Protein AF-A0A1C3F4U0-F1 (afdb_monomer_lite)

Structure (mmCIF, N/CA/C/O backbone):
data_AF-A0A1C3F4U0-F1
#
_entry.id   AF-A0A1C3F4U0-F1
#
loop_
_atom_site.group_PDB
_atom_site.id
_atom_site.type_symbol
_atom_site.label_atom_id
_atom_site.label_alt_id
_atom_site.label_comp_id
_atom_site.label_asym_id
_atom_site.label_entity_id
_atom_site.label_seq_id
_atom_site.pdbx_PDB_ins_code
_atom_site.Cartn_x
_atom_site.Cartn_y
_atom_site.Cartn_z
_atom_site.occupancy
_atom_site.B_iso_or_equiv
_atom_site.auth_seq_id
_atom_site.auth_comp_id
_atom_site.auth_asym_id
_atom_site.auth_atom_id
_atom_site.pdbx_PDB_model_num
ATOM 1 N N . MET A 1 1 ? -20.967 -15.088 2.165 1.00 55.84 1 MET A N 1
ATOM 2 C CA . MET A 1 1 ? -19.889 -14.654 3.077 1.00 55.84 1 MET A CA 1
ATOM 3 C C . MET A 1 1 ? -19.639 -13.176 2.812 1.00 55.84 1 MET A C 1
ATOM 5 O O . MET A 1 1 ? -19.149 -12.859 1.738 1.00 55.84 1 MET A O 1
ATOM 9 N N . SER A 1 2 ? -20.062 -12.280 3.706 1.00 83.50 2 SER A N 1
ATOM 10 C CA . SER A 1 2 ? -19.735 -10.847 3.643 1.00 83.50 2 SER A CA 1
ATOM 11 C C . SER A 1 2 ? -18.551 -10.569 4.566 1.00 83.50 2 SER A C 1
ATOM 13 O O . SER A 1 2 ? -18.529 -11.086 5.680 1.00 83.50 2 SER A O 1
ATOM 15 N N . LEU A 1 3 ? -17.582 -9.775 4.111 1.00 88.12 3 LEU A N 1
ATOM 16 C CA . LEU A 1 3 ? -16.498 -9.298 4.971 1.00 88.12 3 LEU A CA 1
ATOM 17 C C . LEU A 1 3 ? -17.059 -8.313 6.001 1.00 88.12 3 LEU A C 1
ATOM 19 O O . LEU A 1 3 ? -17.967 -7.541 5.686 1.00 88.12 3 LEU A O 1
ATOM 23 N N . ASP A 1 4 ? -16.518 -8.334 7.217 1.00 93.94 4 ASP A N 1
ATOM 24 C CA . ASP A 1 4 ? -16.804 -7.295 8.199 1.00 93.94 4 ASP A CA 1
ATOM 25 C C . ASP A 1 4 ? -16.180 -5.952 7.774 1.00 93.94 4 ASP A C 1
ATOM 27 O O . ASP A 1 4 ? -15.291 -5.877 6.917 1.00 93.94 4 ASP A O 1
ATOM 31 N N . GLN A 1 5 ? -16.657 -4.870 8.386 1.00 93.69 5 GLN A N 1
ATOM 32 C CA . GLN A 1 5 ? -16.271 -3.512 8.018 1.00 93.69 5 GLN A CA 1
ATOM 33 C C . GLN A 1 5 ? -14.772 -3.239 8.215 1.00 93.69 5 GLN A C 1
ATOM 35 O O . GLN A 1 5 ? -14.182 -2.552 7.380 1.00 93.69 5 GLN A O 1
ATOM 40 N N . ARG A 1 6 ? -14.136 -3.784 9.266 1.00 95.19 6 ARG A N 1
ATOM 41 C CA . ARG A 1 6 ? -12.692 -3.585 9.484 1.00 95.19 6 ARG A CA 1
ATOM 42 C C . ARG A 1 6 ? -11.908 -4.263 8.371 1.00 95.19 6 ARG A C 1
ATOM 44 O O . ARG A 1 6 ? -11.043 -3.631 7.770 1.00 95.19 6 ARG A O 1
ATOM 51 N N . THR A 1 7 ? -12.265 -5.499 8.034 1.00 95.44 7 THR A N 1
ATOM 52 C CA . THR A 1 7 ? -11.610 -6.239 6.948 1.00 95.44 7 THR A CA 1
ATOM 53 C C . THR A 1 7 ? -11.765 -5.536 5.597 1.00 95.44 7 THR A C 1
ATOM 55 O O . THR A 1 7 ? -10.812 -5.454 4.817 1.00 95.44 7 THR A O 1
ATOM 58 N N . LEU A 1 8 ? -12.938 -4.958 5.327 1.00 96.88 8 LEU A N 1
ATOM 59 C CA . LEU A 1 8 ? -13.183 -4.200 4.101 1.00 96.88 8 LEU A CA 1
ATOM 60 C C . LEU A 1 8 ? -12.301 -2.943 4.013 1.00 96.88 8 LEU A C 1
ATOM 62 O O . LEU A 1 8 ? -11.669 -2.709 2.983 1.00 96.88 8 LEU A O 1
ATOM 66 N N . ILE A 1 9 ? -12.200 -2.175 5.099 1.00 97.38 9 ILE A N 1
ATOM 67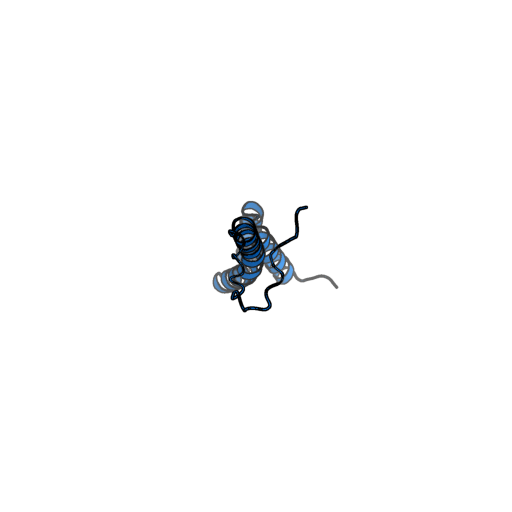 C CA . ILE A 1 9 ? -11.380 -0.957 5.160 1.00 97.38 9 ILE A CA 1
ATOM 68 C C . ILE A 1 9 ? -9.886 -1.279 5.016 1.00 97.38 9 ILE A C 1
ATOM 70 O O . ILE A 1 9 ? -9.186 -0.619 4.249 1.00 97.38 9 ILE A O 1
ATOM 74 N N . VAL A 1 10 ? -9.393 -2.320 5.696 1.00 97.56 10 VAL A N 1
ATOM 75 C CA . VAL A 1 10 ? -7.997 -2.776 5.567 1.00 97.56 10 VAL A CA 1
ATOM 76 C C . VAL A 1 10 ? -7.682 -3.154 4.119 1.00 97.56 10 VAL A C 1
ATOM 78 O O . VAL A 1 10 ? -6.659 -2.740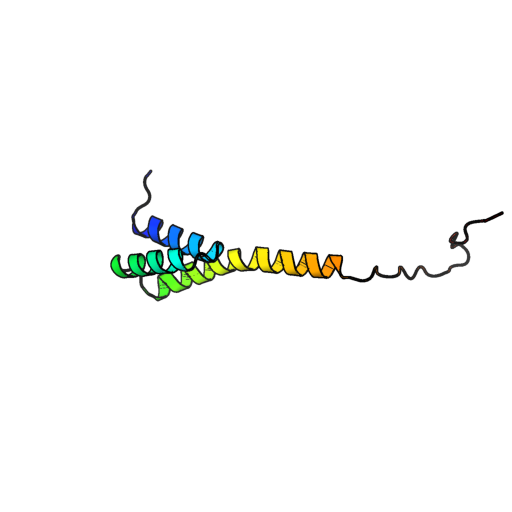 3.575 1.00 97.56 10 VAL A O 1
ATOM 81 N N . THR A 1 11 ? -8.600 -3.861 3.454 1.00 97.06 11 THR A N 1
ATOM 82 C CA . THR A 1 11 ? -8.457 -4.225 2.036 1.00 97.06 11 THR A CA 1
ATOM 83 C C . THR A 1 11 ? -8.390 -2.984 1.139 1.00 97.06 11 THR A C 1
ATOM 85 O O . THR A 1 11 ? -7.569 -2.922 0.222 1.00 97.06 11 THR A O 1
ATOM 88 N N . GLN A 1 12 ? -9.211 -1.966 1.417 1.00 97.88 12 GLN A N 1
ATOM 89 C CA . GLN A 1 12 ? -9.200 -0.699 0.682 1.00 97.88 12 GLN A CA 1
ATOM 90 C C . GLN A 1 12 ? -7.895 0.082 0.872 1.00 97.88 12 GLN A C 1
ATOM 92 O O . GLN A 1 12 ? -7.373 0.614 -0.107 1.00 97.88 12 GLN A O 1
ATOM 97 N N . ILE A 1 13 ? -7.347 0.131 2.093 1.00 98.38 13 ILE A N 1
ATOM 98 C CA . ILE A 1 13 ? -6.036 0.746 2.356 1.00 98.38 13 ILE A CA 1
ATOM 99 C C . ILE A 1 13 ? -4.961 0.032 1.537 1.00 98.38 13 ILE A C 1
ATOM 101 O O . ILE A 1 13 ? -4.239 0.691 0.789 1.00 98.38 13 ILE A O 1
ATOM 105 N N . SER A 1 14 ? -4.889 -1.300 1.620 1.00 97.88 14 SER A N 1
ATOM 106 C CA . SER A 1 14 ? -3.896 -2.089 0.881 1.00 97.88 14 SER A CA 1
ATOM 107 C C . SER A 1 14 ? -3.968 -1.850 -0.625 1.00 97.88 14 SER A C 1
ATOM 109 O O . SER A 1 14 ? -2.947 -1.570 -1.254 1.00 97.88 14 SER A O 1
ATOM 111 N N . ALA A 1 15 ? -5.171 -1.894 -1.206 1.00 97.50 15 ALA A N 1
ATOM 112 C CA . ALA A 1 15 ? -5.369 -1.640 -2.630 1.00 97.50 15 ALA A CA 1
ATOM 113 C C . ALA A 1 15 ? -4.956 -0.212 -3.020 1.00 97.50 15 ALA A C 1
ATOM 115 O O . ALA A 1 15 ? -4.258 -0.011 -4.014 1.00 97.50 15 ALA A O 1
ATOM 116 N N . ALA A 1 16 ? -5.333 0.787 -2.217 1.00 98.12 16 ALA A N 1
ATOM 117 C CA . ALA A 1 16 ? -4.984 2.175 -2.488 1.00 98.12 16 ALA A CA 1
ATOM 118 C C . ALA A 1 16 ? -3.466 2.419 -2.438 1.00 98.12 16 ALA A C 1
ATOM 120 O O . ALA A 1 16 ? -2.945 3.144 -3.285 1.00 98.12 16 ALA A O 1
ATOM 121 N N . VAL A 1 17 ? -2.747 1.798 -1.494 1.00 97.94 17 VAL A N 1
ATOM 122 C CA . VAL A 1 17 ? -1.277 1.863 -1.420 1.00 97.94 17 VAL A CA 1
ATOM 123 C C . VAL A 1 17 ? -0.639 1.173 -2.623 1.00 97.94 17 VAL A C 1
ATOM 125 O O . VAL A 1 17 ? 0.166 1.796 -3.316 1.0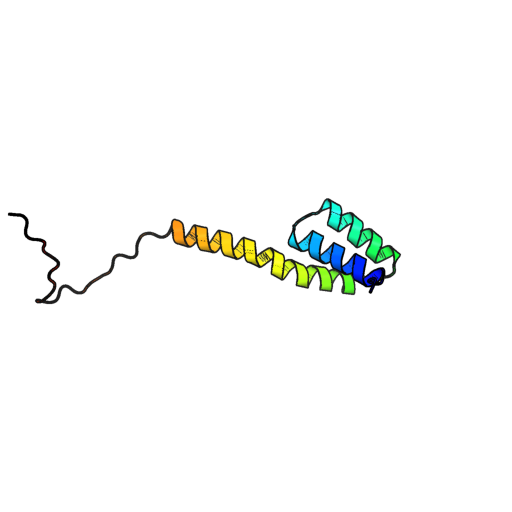0 97.94 17 VAL A O 1
ATOM 128 N N . ALA A 1 18 ? -1.024 -0.074 -2.910 1.00 96.19 18 ALA A N 1
ATOM 129 C CA . ALA A 1 18 ? -0.455 -0.854 -4.010 1.00 96.19 18 ALA A CA 1
ATOM 130 C C . ALA A 1 18 ? -0.604 -0.140 -5.367 1.00 96.19 18 ALA A C 1
ATOM 132 O O . ALA A 1 18 ? 0.308 -0.170 -6.190 1.00 96.19 18 ALA A O 1
ATOM 133 N N . CYS A 1 19 ? -1.719 0.568 -5.572 1.00 95.25 19 CYS A N 1
ATOM 134 C CA . CYS A 1 19 ? -2.001 1.325 -6.793 1.00 95.25 19 CYS A CA 1
ATOM 135 C C . CYS A 1 19 ? -1.547 2.796 -6.756 1.00 95.25 19 CYS A C 1
ATOM 137 O O . CYS A 1 19 ? -1.834 3.538 -7.693 1.00 95.25 19 CYS A O 1
ATOM 139 N N . ASN A 1 20 ? -0.882 3.250 -5.688 1.00 95.94 20 ASN A N 1
ATOM 140 C CA . ASN A 1 20 ? -0.516 4.657 -5.482 1.00 95.94 20 ASN A CA 1
ATOM 141 C C . ASN A 1 20 ? -1.707 5.644 -5.599 1.00 95.94 20 ASN A C 1
ATOM 143 O O . ASN A 1 20 ? -1.563 6.790 -6.029 1.00 95.94 20 ASN A O 1
ATOM 147 N N . ALA A 1 21 ? -2.911 5.207 -5.223 1.00 97.38 21 ALA A N 1
ATOM 148 C CA . ALA A 1 21 ? -4.149 5.970 -5.338 1.00 97.38 21 ALA A CA 1
ATOM 149 C C . ALA A 1 21 ? -4.348 6.885 -4.115 1.00 97.38 21 ALA A C 1
ATOM 151 O O . ALA A 1 21 ? -5.183 6.627 -3.248 1.00 97.38 21 ALA A O 1
ATOM 152 N N . LEU A 1 22 ? -3.577 7.976 -4.037 1.00 97.25 22 LEU A N 1
ATOM 153 C CA . LEU A 1 22 ? -3.483 8.836 -2.842 1.00 97.25 22 LEU A CA 1
ATOM 154 C C . LEU A 1 22 ? -4.829 9.399 -2.352 1.00 97.25 22 LEU A C 1
ATOM 156 O O . LEU A 1 22 ? -5.063 9.487 -1.146 1.00 97.25 22 LEU A O 1
ATOM 160 N N . ALA A 1 23 ? -5.734 9.752 -3.269 1.00 98.00 23 ALA A N 1
ATOM 161 C CA . ALA A 1 23 ? -7.070 10.230 -2.908 1.00 98.00 23 ALA A CA 1
ATOM 162 C C . ALA A 1 23 ? -7.900 9.138 -2.206 1.00 98.00 23 ALA A C 1
ATOM 164 O O . ALA A 1 23 ? -8.515 9.402 -1.173 1.00 98.00 23 ALA A O 1
ATOM 165 N N . ALA A 1 24 ? -7.866 7.905 -2.723 1.00 98.19 24 ALA A N 1
ATOM 166 C CA . ALA A 1 24 ? -8.548 6.762 -2.121 1.00 98.19 24 ALA A CA 1
ATOM 167 C C . ALA A 1 24 ? -7.907 6.369 -0.783 1.00 98.19 24 ALA A C 1
ATOM 169 O O . ALA A 1 24 ? -8.618 6.113 0.187 1.00 98.19 24 ALA A O 1
ATOM 170 N N . LEU A 1 25 ? -6.573 6.410 -0.702 1.00 98.38 25 LEU A N 1
ATOM 171 C CA . LEU A 1 25 ? -5.835 6.131 0.528 1.00 98.38 25 LEU A CA 1
ATOM 172 C C . LEU A 1 25 ? -6.243 7.088 1.652 1.00 98.38 25 LEU A C 1
ATOM 174 O O . LEU A 1 25 ? -6.508 6.651 2.769 1.00 98.38 25 LEU A O 1
ATOM 178 N N . ARG A 1 26 ? -6.357 8.388 1.351 1.00 98.50 26 ARG A N 1
ATOM 179 C CA . ARG A 1 26 ? -6.802 9.396 2.324 1.00 98.50 26 ARG A CA 1
ATOM 180 C C . ARG A 1 26 ? -8.185 9.072 2.889 1.00 98.50 26 ARG A C 1
ATOM 182 O O . ARG A 1 26 ? -8.386 9.192 4.098 1.00 98.50 26 ARG A O 1
ATOM 189 N N . LEU A 1 27 ? -9.129 8.683 2.033 1.00 98.38 27 LEU A N 1
ATOM 190 C CA . LEU A 1 27 ? -10.484 8.327 2.457 1.00 98.38 27 LEU A CA 1
ATOM 191 C C . LEU A 1 27 ? -10.485 7.051 3.307 1.00 98.38 27 LEU A C 1
ATOM 193 O O . LEU A 1 27 ? -11.052 7.057 4.397 1.00 98.38 27 LEU A O 1
ATOM 197 N N . ALA A 1 28 ? -9.793 6.002 2.858 1.00 98.19 28 ALA A N 1
ATOM 198 C CA . ALA A 1 28 ? -9.737 4.718 3.552 1.00 98.19 28 ALA A CA 1
ATOM 199 C C . ALA A 1 28 ? -9.070 4.825 4.936 1.00 98.19 28 ALA A C 1
ATOM 201 O O . ALA A 1 28 ? -9.593 4.295 5.911 1.00 98.19 28 ALA A O 1
ATOM 202 N N . VAL A 1 29 ? -7.969 5.578 5.057 1.00 98.38 29 VAL A N 1
ATOM 203 C CA . VAL A 1 29 ? -7.307 5.835 6.352 1.00 98.38 29 VAL A CA 1
ATOM 204 C C . VAL A 1 29 ? -8.198 6.657 7.282 1.00 98.38 29 VAL A C 1
ATOM 206 O O . VAL A 1 29 ? -8.288 6.358 8.471 1.00 98.38 29 VAL A O 1
ATOM 209 N N . SER A 1 30 ? -8.892 7.670 6.755 1.00 98.19 30 SER A N 1
ATOM 210 C CA . SER A 1 30 ? -9.828 8.463 7.564 1.00 98.19 30 SER A CA 1
ATOM 211 C C . SER A 1 30 ? -10.957 7.594 8.117 1.00 98.19 30 SER A C 1
ATOM 213 O O . SER A 1 30 ? -11.366 7.772 9.259 1.00 98.19 30 SER A O 1
ATOM 215 N N . GLU A 1 31 ? -11.452 6.647 7.321 1.00 97.81 31 GLU A N 1
ATOM 216 C CA . GLU A 1 31 ? -12.494 5.717 7.745 1.00 97.81 31 GLU A CA 1
ATOM 217 C C . GLU A 1 31 ? -11.974 4.683 8.752 1.00 97.81 31 GLU A C 1
ATOM 219 O O . GLU A 1 31 ? -12.631 4.432 9.759 1.00 97.81 31 GLU A O 1
ATOM 224 N N . ALA A 1 32 ? -10.758 4.166 8.556 1.00 97.75 32 ALA A N 1
ATOM 225 C CA . ALA A 1 32 ? -10.091 3.266 9.496 1.00 97.75 32 ALA A CA 1
ATOM 226 C C . ALA A 1 32 ? -9.980 3.860 10.904 1.00 97.75 32 ALA A C 1
ATOM 228 O O . ALA A 1 32 ? -10.313 3.197 11.886 1.00 97.75 32 ALA A O 1
ATOM 229 N N . ILE A 1 33 ? -9.573 5.128 11.001 1.00 98.06 33 ILE A N 1
ATOM 230 C CA . ILE A 1 33 ? -9.462 5.830 12.286 1.00 98.06 33 ILE A CA 1
ATOM 231 C C . ILE A 1 33 ? -10.834 5.930 12.968 1.00 98.06 33 ILE A C 1
ATOM 233 O O . ILE A 1 33 ? -10.938 5.698 14.171 1.00 98.06 33 ILE A O 1
ATOM 237 N N . LYS A 1 34 ? -11.906 6.225 12.218 1.00 97.31 34 LYS A N 1
ATOM 238 C CA . LYS A 1 34 ? -13.265 6.329 12.783 1.00 97.31 34 LYS A CA 1
ATOM 239 C C . LYS A 1 34 ? -13.783 5.007 13.341 1.00 97.31 34 LYS A C 1
ATOM 241 O O . LYS A 1 34 ? -14.478 5.020 14.351 1.00 97.31 34 LYS A O 1
ATOM 246 N N . VAL A 1 35 ? -13.455 3.882 12.704 1.00 96.12 35 VAL A N 1
ATOM 247 C CA . VAL A 1 35 ? -13.846 2.543 13.183 1.00 96.12 35 VAL A CA 1
ATOM 248 C C . VAL A 1 35 ? -12.880 1.979 14.236 1.00 96.12 35 VAL A C 1
ATOM 250 O O . VAL A 1 35 ? -12.979 0.809 14.615 1.00 96.12 35 VAL A O 1
ATOM 253 N N . GLY A 1 36 ? -11.936 2.799 14.708 1.00 97.31 36 GLY A N 1
ATOM 254 C CA . GLY A 1 36 ? -11.035 2.467 15.804 1.00 97.31 36 GLY A CA 1
ATOM 255 C C . GLY A 1 36 ? -9.880 1.549 15.414 1.00 97.31 36 GLY A C 1
ATOM 256 O O . GLY A 1 36 ? -9.463 0.737 16.237 1.00 97.31 36 GLY A O 1
ATOM 257 N N . LEU A 1 37 ? -9.381 1.605 14.174 1.00 97.75 37 LEU A N 1
ATOM 258 C CA . LEU A 1 37 ? -8.051 1.058 13.890 1.00 97.75 37 LEU A CA 1
ATOM 259 C C . LEU A 1 37 ? -6.995 1.965 14.523 1.00 97.75 37 LEU A C 1
ATOM 261 O O . LEU A 1 37 ? -7.069 3.192 14.398 1.00 97.75 37 LEU A O 1
ATOM 265 N N . SER A 1 38 ? -6.006 1.365 15.180 1.00 97.94 38 SER A N 1
ATOM 266 C CA . SER A 1 38 ? -4.887 2.130 15.717 1.00 97.94 38 SER A CA 1
ATOM 267 C C . SER A 1 38 ? -3.987 2.651 14.586 1.00 97.94 38 SER A C 1
ATOM 269 O O . SER A 1 38 ? -3.924 2.065 13.497 1.00 97.94 38 SER A O 1
ATOM 271 N N . PRO A 1 39 ? -3.247 3.749 14.816 1.00 97.88 39 PRO A N 1
ATOM 272 C CA . PRO A 1 39 ? -2.227 4.202 13.876 1.00 97.88 39 PRO A CA 1
ATOM 273 C C . PRO A 1 39 ? -1.190 3.119 13.543 1.00 97.88 39 PRO A C 1
ATOM 275 O O . PRO A 1 39 ? -0.664 3.105 12.432 1.00 97.88 39 PRO A O 1
ATOM 278 N N . GLU A 1 40 ? -0.889 2.229 14.486 1.00 98.19 40 GLU A N 1
ATOM 279 C CA . GLU A 1 40 ? 0.051 1.118 14.334 1.00 98.19 40 GLU A CA 1
ATOM 280 C C . GLU A 1 40 ? -0.495 0.065 13.363 1.00 98.19 40 GLU A C 1
ATOM 282 O O . GLU A 1 40 ? 0.191 -0.256 12.395 1.00 98.19 40 GLU A O 1
ATOM 287 N N . GLU A 1 41 ? -1.752 -0.367 13.531 1.00 97.25 41 GLU A N 1
ATOM 288 C CA . GLU A 1 41 ? -2.420 -1.300 12.608 1.00 97.25 41 GLU A CA 1
ATOM 289 C C . GLU A 1 41 ? -2.431 -0.739 11.176 1.00 97.25 41 GLU A C 1
ATOM 291 O O . GLU A 1 41 ? -2.113 -1.430 10.209 1.00 97.25 41 GLU A O 1
ATOM 296 N N . ILE A 1 42 ? -2.746 0.552 11.021 1.00 98.25 42 ILE A N 1
ATOM 297 C CA . ILE A 1 42 ? -2.760 1.211 9.707 1.00 98.25 42 ILE A CA 1
ATOM 298 C C . ILE A 1 42 ? -1.355 1.225 9.089 1.00 98.25 42 ILE A C 1
ATOM 300 O O . ILE A 1 42 ? -1.203 0.961 7.895 1.00 98.25 42 ILE A O 1
ATOM 304 N N . LYS A 1 43 ? -0.316 1.527 9.879 1.00 98.31 43 LYS A N 1
ATOM 305 C CA . LYS A 1 43 ? 1.076 1.537 9.404 1.00 98.31 43 LYS A CA 1
ATOM 306 C C . LYS A 1 43 ? 1.540 0.151 8.970 1.00 98.31 43 LYS A C 1
ATOM 308 O O . LYS A 1 43 ? 2.231 0.065 7.959 1.00 98.31 43 LYS A O 1
ATOM 313 N N . GLU A 1 44 ? 1.159 -0.904 9.685 1.00 97.81 44 GLU A N 1
ATOM 314 C CA . GLU A 1 44 ? 1.484 -2.287 9.318 1.00 97.81 44 GLU A CA 1
ATOM 315 C C . GLU A 1 44 ? 0.859 -2.674 7.974 1.00 97.81 44 GLU A C 1
ATOM 317 O O . GLU A 1 44 ? 1.557 -3.161 7.083 1.00 97.81 44 GLU A O 1
ATOM 322 N N . VAL A 1 45 ? -0.427 -2.363 7.776 1.00 97.50 45 VAL A N 1
ATOM 323 C CA . VAL A 1 45 ? -1.127 -2.597 6.501 1.00 97.50 45 VAL A CA 1
ATOM 324 C C . VAL A 1 45 ? -0.451 -1.841 5.355 1.00 97.50 45 VAL A C 1
ATOM 326 O O . VAL A 1 45 ? -0.207 -2.402 4.285 1.00 97.50 45 VAL A O 1
ATOM 329 N N . VAL A 1 46 ? -0.100 -0.571 5.578 1.00 98.12 46 VAL A N 1
ATOM 330 C CA . VAL A 1 46 ? 0.615 0.245 4.587 1.00 98.12 46 VAL A CA 1
ATOM 331 C C . VAL A 1 46 ? 1.998 -0.334 4.288 1.00 98.12 46 VAL A C 1
ATOM 333 O O . VAL A 1 46 ? 2.389 -0.377 3.124 1.00 98.12 46 VAL A O 1
ATOM 336 N N . ALA A 1 47 ? 2.745 -0.772 5.304 1.00 97.31 47 ALA A N 1
ATOM 337 C CA . ALA A 1 47 ? 4.073 -1.352 5.129 1.00 97.31 47 ALA A CA 1
ATOM 338 C C . ALA A 1 47 ? 4.019 -2.610 4.255 1.00 97.31 47 ALA A C 1
ATOM 340 O O . ALA A 1 47 ? 4.750 -2.684 3.269 1.00 97.31 47 ALA A O 1
ATOM 341 N N . LEU A 1 48 ? 3.087 -3.523 4.544 1.00 96.12 48 LEU A N 1
ATOM 342 C CA . LEU A 1 48 ? 2.870 -4.726 3.744 1.00 96.12 48 LEU A CA 1
ATOM 343 C C . LEU A 1 48 ? 2.483 -4.383 2.297 1.00 96.12 48 LEU A C 1
ATOM 345 O O . LEU A 1 48 ? 3.064 -4.896 1.343 1.00 96.12 48 LEU A O 1
ATOM 349 N N . ALA A 1 49 ? 1.530 -3.470 2.102 1.00 96.69 49 ALA A N 1
ATOM 350 C CA . ALA A 1 49 ? 1.079 -3.095 0.764 1.00 96.69 49 ALA A CA 1
ATOM 351 C C . ALA A 1 49 ? 2.160 -2.368 -0.059 1.00 96.69 49 ALA A C 1
ATOM 353 O O . ALA A 1 49 ? 2.172 -2.454 -1.291 1.00 96.69 49 ALA A O 1
ATOM 354 N N . LYS A 1 50 ? 3.104 -1.680 0.598 1.00 96.56 50 LYS A N 1
ATOM 355 C CA . LYS A 1 50 ? 4.256 -1.072 -0.079 1.00 96.56 50 LYS A CA 1
ATOM 356 C C . LYS A 1 50 ? 5.178 -2.114 -0.700 1.00 96.56 50 LYS A C 1
ATOM 358 O O . LYS A 1 50 ? 5.761 -1.811 -1.733 1.00 96.56 50 LYS A O 1
ATOM 363 N N . GLU A 1 51 ? 5.295 -3.319 -0.147 1.00 94.50 51 GLU A N 1
ATOM 364 C CA . GLU A 1 51 ? 6.104 -4.382 -0.764 1.00 94.50 51 GLU A CA 1
ATOM 365 C C . GLU A 1 51 ? 5.582 -4.729 -2.163 1.00 94.50 51 GLU A C 1
ATOM 367 O O . GLU A 1 51 ? 6.357 -4.801 -3.117 1.00 94.50 51 GLU A O 1
ATOM 372 N N . ILE A 1 52 ? 4.255 -4.819 -2.310 1.00 92.81 52 ILE A N 1
ATOM 373 C CA . ILE A 1 52 ? 3.587 -5.025 -3.603 1.00 92.81 52 ILE A CA 1
ATOM 374 C C . ILE A 1 52 ? 3.855 -3.842 -4.533 1.00 92.81 52 ILE A C 1
ATOM 376 O O . ILE A 1 52 ? 4.157 -4.041 -5.704 1.00 92.81 52 ILE A O 1
ATOM 380 N N . GLN A 1 53 ? 3.789 -2.612 -4.017 1.00 91.94 53 GLN A N 1
ATOM 381 C CA . GLN A 1 53 ? 4.084 -1.404 -4.793 1.00 91.94 53 GLN A CA 1
ATOM 382 C C . GLN A 1 53 ? 5.543 -1.360 -5.291 1.00 91.94 53 GLN A C 1
ATOM 384 O O . GLN A 1 53 ? 5.803 -0.857 -6.384 1.00 91.94 53 GLN A O 1
ATOM 389 N N . GLN A 1 54 ? 6.504 -1.876 -4.517 1.00 92.25 54 GLN A N 1
ATOM 390 C CA . GLN A 1 54 ? 7.924 -1.861 -4.888 1.00 92.25 54 GLN A CA 1
ATOM 391 C C . GLN A 1 54 ? 8.273 -2.863 -5.996 1.00 92.25 54 GLN A C 1
ATOM 393 O O . GLN A 1 54 ? 9.195 -2.604 -6.769 1.00 92.25 54 GLN A O 1
ATOM 398 N N . GLN A 1 55 ? 7.543 -3.974 -6.126 1.00 91.12 55 GLN A N 1
ATOM 399 C CA . GLN A 1 55 ? 7.788 -4.972 -7.176 1.00 91.12 55 GLN A CA 1
ATOM 400 C C . GLN A 1 55 ? 7.737 -4.394 -8.604 1.00 91.12 55 GLN A C 1
ATOM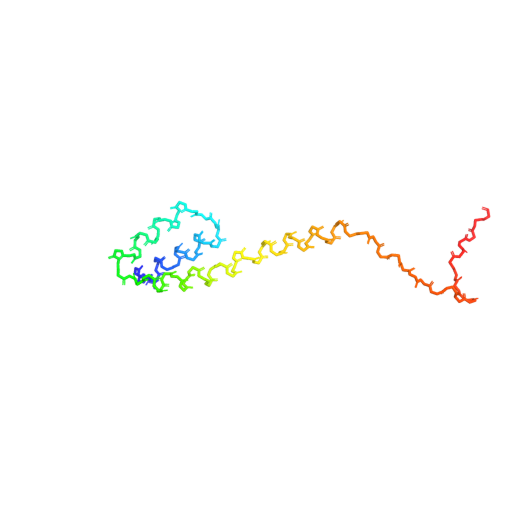 402 O O . GLN A 1 55 ? 8.737 -4.510 -9.314 1.00 91.12 55 GLN A O 1
ATOM 407 N N . PRO A 1 56 ? 6.652 -3.731 -9.059 1.00 89.06 56 PRO A N 1
ATOM 408 C CA . PRO A 1 56 ? 6.599 -3.174 -10.407 1.00 89.06 56 PRO A CA 1
ATOM 409 C C . PRO A 1 56 ? 7.647 -2.079 -10.626 1.00 89.06 56 PRO A C 1
ATOM 411 O O . PRO A 1 56 ? 8.203 -1.996 -11.718 1.00 89.06 56 PRO A O 1
ATOM 414 N N . ILE A 1 57 ? 7.975 -1.288 -9.598 1.00 89.69 57 ILE A N 1
ATOM 415 C CA . ILE A 1 57 ? 9.063 -0.299 -9.668 1.00 89.69 57 ILE A CA 1
ATOM 416 C C . ILE A 1 57 ? 10.392 -1.010 -9.947 1.00 89.69 57 ILE A C 1
ATOM 418 O O . ILE A 1 57 ? 11.104 -0.650 -10.882 1.00 89.69 57 ILE A O 1
ATOM 422 N N . SER A 1 58 ? 10.699 -2.059 -9.181 1.00 92.19 58 SER A N 1
ATOM 423 C CA . SER A 1 58 ? 11.901 -2.870 -9.376 1.00 92.19 58 SER A CA 1
ATOM 424 C C . SER A 1 58 ? 11.940 -3.514 -10.764 1.00 92.19 58 SER A C 1
ATOM 426 O O . SER A 1 58 ? 12.981 -3.478 -11.418 1.00 92.19 58 SER A O 1
ATOM 428 N N . HIS A 1 59 ? 10.814 -4.041 -11.252 1.00 93.25 59 HIS A N 1
ATOM 429 C CA . HIS A 1 59 ? 10.726 -4.659 -12.576 1.00 93.25 59 HIS A CA 1
ATOM 430 C C . HIS A 1 59 ? 11.000 -3.663 -13.708 1.00 93.25 59 HIS A C 1
ATOM 432 O O . HIS A 1 59 ? 11.737 -3.989 -14.637 1.00 93.25 59 HIS A O 1
ATOM 438 N N . VAL A 1 60 ? 10.442 -2.451 -13.628 1.00 93.38 60 VAL A N 1
ATOM 439 C CA . VAL A 1 60 ? 10.678 -1.395 -14.625 1.00 93.38 60 VAL A CA 1
ATOM 440 C C . VAL A 1 60 ? 12.146 -0.984 -14.636 1.00 93.38 60 VAL A C 1
ATOM 442 O O . VAL A 1 60 ? 12.745 -0.918 -15.712 1.00 93.38 60 VAL A O 1
ATOM 445 N N . SER A 1 61 ? 12.745 -0.760 -13.463 1.00 93.19 61 SER A N 1
ATOM 446 C CA . SER A 1 61 ? 14.172 -0.439 -13.362 1.00 93.19 61 SER A CA 1
ATOM 447 C C . SER A 1 61 ? 15.030 -1.558 -13.948 1.00 93.19 61 SER A C 1
ATOM 449 O O . SER A 1 61 ? 15.874 -1.303 -14.800 1.00 93.19 61 SER A O 1
ATOM 451 N N . HIS A 1 62 ? 14.752 -2.811 -13.580 1.00 94.62 62 HIS A N 1
ATOM 452 C CA . HIS A 1 62 ? 15.509 -3.958 -14.067 1.00 94.62 62 HIS A CA 1
ATOM 453 C C . HIS A 1 62 ? 15.422 -4.122 -15.588 1.00 94.62 62 HIS A C 1
ATOM 455 O O . HIS A 1 62 ? 16.439 -4.343 -16.241 1.00 94.62 62 HIS A O 1
ATOM 461 N N . LEU A 1 63 ? 14.224 -3.992 -16.167 1.00 93.69 63 LEU A N 1
ATOM 462 C CA . LEU A 1 63 ? 14.043 -4.056 -17.617 1.00 93.69 63 LEU A CA 1
ATOM 463 C C . LEU A 1 63 ? 14.783 -2.912 -18.318 1.00 93.69 63 LEU A C 1
ATOM 465 O O . LEU A 1 63 ? 15.437 -3.133 -19.332 1.00 93.69 63 LEU A O 1
ATOM 469 N N . THR A 1 64 ? 14.717 -1.702 -17.765 1.00 94.31 64 THR A N 1
ATOM 470 C CA . THR A 1 64 ? 15.428 -0.540 -18.313 1.00 94.31 64 THR A CA 1
ATOM 471 C C . THR A 1 64 ? 16.936 -0.784 -18.326 1.00 94.31 64 THR A C 1
ATOM 473 O O . THR A 1 64 ? 17.575 -0.619 -19.365 1.00 94.31 64 THR A O 1
ATOM 476 N N . ASP A 1 65 ? 17.494 -1.269 -17.215 1.00 93.81 65 ASP A N 1
ATOM 477 C CA . ASP A 1 65 ? 18.915 -1.604 -17.107 1.00 93.81 65 ASP A CA 1
ATOM 478 C C . ASP A 1 65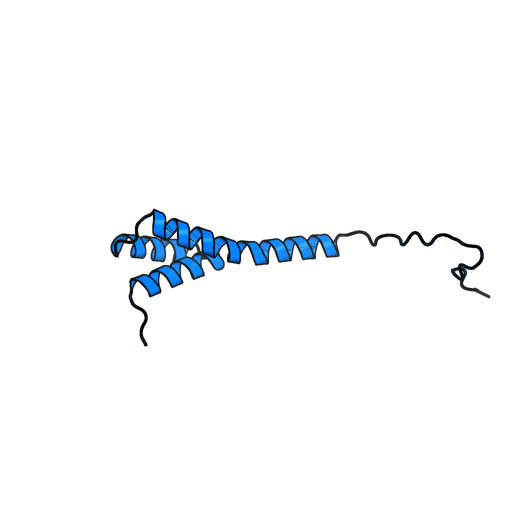 ? 19.324 -2.705 -18.092 1.00 93.81 65 ASP A C 1
ATOM 480 O O . ASP A 1 65 ? 20.409 -2.644 -18.667 1.00 93.81 65 ASP A O 1
ATOM 484 N N . GLN A 1 66 ? 18.470 -3.710 -18.313 1.00 91.56 66 GLN A N 1
ATOM 485 C CA . GLN A 1 66 ? 18.718 -4.755 -19.309 1.00 91.56 66 GLN A CA 1
ATOM 486 C C . GLN A 1 66 ? 18.768 -4.195 -20.733 1.00 91.56 66 GLN A C 1
ATOM 488 O O . GLN A 1 66 ? 19.665 -4.559 -21.491 1.00 91.56 66 GLN A O 1
ATOM 493 N N . LEU A 1 67 ? 17.823 -3.323 -21.095 1.00 90.19 67 LEU A N 1
ATOM 494 C CA . LEU A 1 67 ? 17.712 -2.757 -22.442 1.00 90.19 67 LEU A CA 1
ATOM 495 C C . LEU A 1 67 ? 18.836 -1.766 -22.763 1.00 90.19 67 LEU A C 1
ATOM 497 O O . LEU A 1 67 ? 19.257 -1.675 -23.913 1.00 90.19 67 LEU A O 1
ATOM 501 N N . LEU A 1 68 ? 19.322 -1.032 -21.760 1.00 93.38 68 LEU A N 1
ATOM 502 C CA . LEU A 1 68 ? 20.412 -0.063 -21.910 1.00 93.38 68 LEU A CA 1
ATOM 503 C C . LEU A 1 68 ? 21.804 -0.683 -21.734 1.00 93.38 68 LEU A C 1
ATOM 505 O O . LEU A 1 68 ? 22.812 0.002 -21.914 1.00 93.38 68 LEU A O 1
ATOM 509 N N . ARG A 1 69 ? 21.889 -1.968 -21.374 1.00 88.12 69 ARG A N 1
ATOM 510 C CA . ARG A 1 69 ? 23.169 -2.650 -21.200 1.00 88.12 69 ARG A CA 1
ATOM 511 C C . ARG A 1 69 ? 23.855 -2.819 -22.549 1.00 88.12 69 ARG A C 1
ATOM 513 O O . ARG A 1 69 ? 23.304 -3.435 -23.459 1.00 88.12 69 ARG A O 1
ATOM 520 N N . GLU A 1 70 ? 25.100 -2.362 -22.652 1.00 75.62 70 GLU A N 1
ATOM 521 C CA . GLU A 1 70 ? 25.926 -2.712 -23.806 1.00 75.62 70 GLU A CA 1
ATOM 522 C C . GLU A 1 70 ? 26.060 -4.242 -23.907 1.00 75.62 70 GLU A C 1
ATOM 524 O O . GLU A 1 70 ? 26.264 -4.914 -22.883 1.00 75.62 70 GLU A O 1
ATOM 529 N N . PRO A 1 71 ? 25.953 -4.824 -25.117 1.00 73.38 71 PRO A N 1
ATOM 530 C CA . PRO A 1 71 ? 26.128 -6.253 -25.296 1.00 73.38 71 PRO A CA 1
ATOM 531 C C . PRO A 1 71 ? 27.506 -6.645 -24.772 1.00 73.38 71 PRO A C 1
ATOM 533 O O . PRO A 1 71 ? 28.537 -6.125 -25.204 1.00 73.38 71 PRO A O 1
ATOM 536 N N . LYS A 1 72 ? 27.519 -7.565 -23.805 1.00 63.94 72 LYS A N 1
ATOM 537 C CA . LYS A 1 72 ? 28.754 -8.083 -23.225 1.00 63.94 72 LYS A CA 1
ATOM 538 C C . LYS A 1 72 ? 29.535 -8.729 -24.368 1.00 63.94 72 LYS A C 1
ATOM 540 O O . LYS A 1 72 ? 29.126 -9.781 -24.855 1.00 63.94 72 LYS A O 1
ATOM 545 N N . LYS A 1 73 ? 30.620 -8.091 -24.829 1.00 59.34 73 LYS A N 1
ATOM 546 C CA . LYS A 1 73 ? 31.524 -8.696 -25.813 1.00 59.34 73 LYS A CA 1
ATOM 547 C C . LYS A 1 73 ? 31.921 -10.056 -25.258 1.00 59.34 73 LYS A C 1
ATOM 549 O O . LYS A 1 73 ? 32.562 -10.131 -24.211 1.00 59.34 73 LYS A O 1
ATOM 554 N N . THR A 1 74 ? 31.502 -11.128 -25.919 1.00 58.09 74 THR A N 1
ATOM 555 C CA . THR A 1 74 ? 32.018 -12.456 -25.618 1.00 58.09 74 THR A CA 1
ATOM 556 C C . THR A 1 74 ? 33.496 -12.424 -25.974 1.00 58.09 74 THR A C 1
ATOM 558 O O . THR A 1 74 ? 33.859 -12.479 -27.150 1.00 58.09 74 THR A O 1
ATOM 561 N N . THR A 1 75 ? 34.358 -12.285 -24.970 1.00 59.75 75 THR A N 1
ATOM 562 C CA . THR A 1 75 ? 35.769 -12.638 -25.098 1.00 59.75 75 THR A CA 1
ATOM 563 C C . THR A 1 75 ? 35.810 -14.146 -25.277 1.00 59.75 75 THR A C 1
ATOM 565 O O . THR A 1 75 ? 35.896 -14.894 -24.307 1.00 59.75 75 THR A O 1
ATOM 568 N N . HIS A 1 76 ? 35.633 -14.606 -26.512 1.00 66.06 76 HIS A N 1
ATOM 569 C CA . HIS A 1 76 ? 36.088 -15.937 -26.858 1.00 66.06 76 HIS A CA 1
ATOM 570 C C . HIS A 1 76 ? 37.618 -15.875 -26.856 1.00 66.06 76 HIS A C 1
ATOM 572 O O . HIS A 1 76 ? 38.208 -14.934 -27.391 1.00 66.06 76 HIS A O 1
ATOM 578 N N . GLU A 1 77 ? 38.266 -16.830 -26.199 1.00 61.06 77 GLU A N 1
ATOM 579 C CA . GLU A 1 77 ? 39.701 -17.003 -26.372 1.00 61.06 77 GLU A CA 1
ATOM 580 C C . GLU A 1 77 ? 39.937 -17.461 -27.813 1.00 61.06 77 GLU A C 1
ATOM 582 O O . GLU A 1 77 ? 39.381 -18.470 -28.259 1.00 61.06 77 GLU A O 1
ATOM 587 N N . HIS A 1 78 ? 40.747 -16.712 -28.561 1.00 60.00 78 HIS A N 1
ATOM 588 C CA . HIS A 1 78 ? 41.253 -17.164 -29.850 1.00 60.00 78 HIS A CA 1
ATOM 589 C C . HIS A 1 78 ? 42.215 -18.334 -29.606 1.00 60.00 78 HIS A C 1
ATOM 591 O O . HIS A 1 78 ? 43.422 -18.149 -29.468 1.00 60.00 78 HIS A O 1
ATOM 597 N N . SER A 1 79 ? 41.682 -19.550 -29.522 1.00 65.62 79 SER A N 1
ATOM 598 C CA . SER A 1 79 ? 42.485 -20.763 -29.650 1.00 65.62 79 SER A CA 1
ATOM 599 C C . SER A 1 79 ? 42.749 -21.046 -31.131 1.00 65.62 79 SER A C 1
ATOM 601 O O . SER A 1 79 ? 42.027 -20.567 -32.009 1.00 65.62 79 SER A O 1
ATOM 603 N N . ALA A 1 80 ? 43.748 -21.882 -31.425 1.00 60.78 80 ALA A N 1
ATOM 604 C CA . ALA A 1 80 ? 44.078 -22.315 -32.788 1.00 60.78 80 ALA A 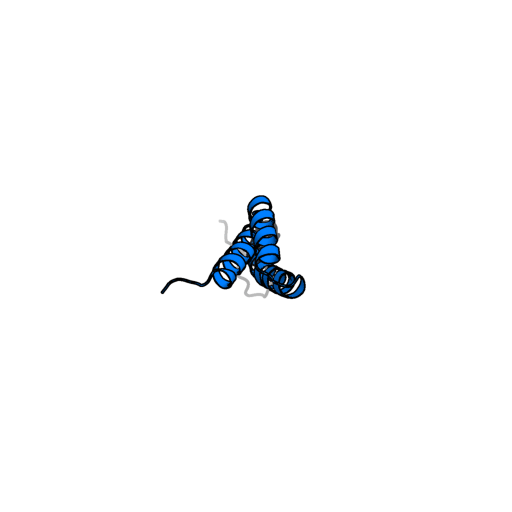CA 1
ATOM 605 C C . ALA A 1 80 ? 42.933 -23.069 -33.512 1.00 60.78 80 ALA A C 1
ATOM 607 O O . ALA A 1 80 ? 43.130 -23.555 -34.620 1.00 60.78 80 ALA A O 1
ATOM 608 N N . HIS A 1 81 ? 41.762 -23.229 -32.884 1.00 62.31 81 HIS A N 1
ATOM 609 C CA . HIS A 1 81 ? 40.560 -23.868 -33.432 1.00 62.31 81 HIS A CA 1
ATOM 610 C C . HIS A 1 81 ? 39.336 -22.928 -33.455 1.00 62.31 81 HIS A C 1
ATOM 612 O O . HIS A 1 81 ? 38.217 -23.378 -33.694 1.00 62.31 81 HIS A O 1
ATOM 618 N N . CYS A 1 82 ? 39.507 -21.622 -33.221 1.00 60.03 82 CYS A N 1
ATOM 619 C CA . CYS A 1 82 ? 38.418 -20.655 -33.390 1.00 60.03 82 CYS A CA 1
ATOM 620 C C . CYS A 1 82 ? 38.111 -20.464 -34.885 1.00 60.03 82 CYS A C 1
ATOM 622 O O . CYS A 1 82 ? 38.846 -19.804 -35.615 1.00 60.03 82 CYS A O 1
ATOM 624 N N . GLY A 1 83 ? 36.990 -21.035 -35.337 1.00 61.16 83 GLY A N 1
ATOM 625 C CA . GLY A 1 83 ? 36.445 -20.907 -36.698 1.00 61.16 83 GLY A CA 1
ATOM 626 C C . GLY A 1 83 ? 35.793 -19.550 -36.983 1.00 61.16 83 GLY A C 1
ATOM 627 O O . GLY A 1 83 ? 34.835 -19.463 -37.741 1.00 61.16 83 GLY A O 1
ATOM 628 N N . CYS A 1 84 ? 36.276 -18.489 -36.341 1.00 63.72 84 CYS A N 1
ATOM 629 C CA . CYS A 1 84 ? 35.653 -17.169 -36.322 1.00 63.72 84 CYS A CA 1
ATOM 630 C C . CYS A 1 84 ? 36.036 -16.305 -37.547 1.00 63.72 84 CYS A C 1
ATOM 632 O O . CYS A 1 84 ? 35.698 -15.126 -37.611 1.00 63.72 84 CYS A O 1
ATOM 634 N N . GLY A 1 85 ? 36.740 -16.889 -38.522 1.00 51.78 85 GLY A N 1
ATOM 635 C CA . GLY A 1 85 ? 37.013 -16.305 -39.830 1.00 51.78 85 GLY A CA 1
ATOM 636 C C . GLY A 1 85 ? 36.052 -16.870 -40.867 1.00 51.78 85 GLY A C 1
ATOM 637 O O . GLY A 1 85 ? 36.328 -17.903 -41.471 1.00 51.78 85 GLY A O 1
ATOM 638 N N . CYS A 1 86 ? 34.924 -16.194 -41.086 1.00 45.81 86 CYS A N 1
ATOM 639 C CA . CYS A 1 86 ? 34.124 -16.442 -42.276 1.00 45.81 86 CYS A CA 1
ATOM 640 C C . CYS A 1 86 ? 34.959 -16.094 -43.511 1.00 45.81 86 CYS A C 1
ATOM 642 O O . CYS A 1 86 ? 35.344 -14.947 -43.732 1.00 45.81 86 CYS A O 1
ATOM 644 N N . HIS A 1 87 ? 35.216 -17.131 -44.299 1.00 49.44 87 HIS A N 1
ATOM 645 C CA . HIS A 1 87 ? 35.571 -17.071 -45.701 1.00 49.44 87 HIS A CA 1
ATOM 646 C C . HIS A 1 87 ? 34.654 -16.089 -46.444 1.00 49.44 87 HIS A C 1
ATOM 648 O O . HIS A 1 87 ? 33.473 -16.368 -46.642 1.00 49.44 87 HIS A O 1
ATOM 654 N N . HIS A 1 88 ? 35.213 -14.971 -46.891 1.00 40.50 88 HIS A N 1
ATOM 655 C CA . HIS A 1 88 ? 34.699 -14.259 -48.052 1.00 40.50 88 HIS A CA 1
ATOM 656 C C . HIS A 1 88 ? 35.689 -14.504 -49.188 1.00 40.50 88 HIS A C 1
ATOM 658 O O . HIS A 1 88 ? 36.813 -14.003 -49.162 1.00 40.50 88 HIS A O 1
ATOM 664 N N . ALA A 1 89 ? 35.276 -15.378 -50.106 1.00 39.09 89 ALA A N 1
ATOM 665 C CA . ALA A 1 89 ? 35.744 -15.359 -51.485 1.00 39.09 89 ALA A CA 1
ATOM 666 C C . ALA A 1 89 ? 35.156 -14.135 -52.201 1.00 39.09 89 ALA A C 1
ATOM 668 O O . ALA A 1 89 ? 34.047 -13.708 -51.794 1.00 39.09 89 ALA A O 1
#

Sequence (89 aa):
MSLDQRTLIVTQISAAVACNALAALRLAVSEAIKVGLSPEEIKEVVALAKEIQQQPISHVSHLTDQLLREPKKTTHEHSAHCGCGCHHA

Secondary structure (DSSP, 8-state):
-PPPHHHHHHHHHHHHHHTT-HHHHHHHHHHHHHTT--HHHHHHHHHHHHHHHHHHHHHHHHHHHHHHSPP--------TT--------

Radius of gyration: 26.0 Å; chains: 1; bounding box: 64×34×67 Å

pLDDT: mean 86.87, std 16.47, range [39.09, 98.5]

Foldseek 3Di:
DDDDPLVVLLVQCLVCLLVVVVVSNVVSVVVNVVVPDDPVNSVVSNVVSVVNNVVVVVVVVVVVCVVPDDPDPPPDPPDPPPPVDDDDD